Protein AF-A0A1Q6TSL5-F1 (afdb_monomer)

Foldseek 3Di:
DDPVVVVVVVVVVVVVVVVVVVVVVLVVLLVVLLVCVVVVHDPVVNCVPDPPVSNVVSVVVVVVVD

Sequence (66 aa):
MCKAWDDHYRSGVQNRIQQGLQQGELAKRIEAIENMISLGLTKEKILTKYSEEEYKEAEKAMLVEM

pLDDT: mean 91.78, std 9.2, range [49.19, 98.25]

Secondary structure (DSSP, 8-state):
--HHHHHHHHHHHHHHHHHHHHHHHHHHHHHHHHHHHHTT--HHHHTTTS-HHHHHHHHHHHHHT-

Mean predicted aligned error: 5.53 Å

Radius of gyration: 17.99 Å; Cα contacts (8 Å, |Δi|>4): 26; chains: 1; bounding box: 49×14×44 Å

Solvent-accessible surface area (backbone atoms only — not comparable to full-atom values): 3807 Å² total; per-residue (Å²): 133,60,70,67,59,57,50,51,53,50,51,55,51,52,52,50,53,53,50,52,52,51,52,54,50,49,52,53,52,28,55,52,48,43,52,39,51,76,73,66,52,53,68,73,68,52,52,76,82,43,53,72,66,52,51,53,50,23,56,50,55,64,64,72,79,112

Structure (mmCIF, N/CA/C/O backbone):
data_AF-A0A1Q6TSL5-F1
#
_entry.id   AF-A0A1Q6TSL5-F1
#
loop_
_atom_site.group_PDB
_atom_site.id
_atom_site.type_symbol
_atom_site.label_atom_id
_atom_site.label_alt_id
_atom_site.label_comp_id
_atom_site.label_asym_id
_atom_site.label_entity_id
_atom_site.label_seq_id
_atom_site.pdbx_PDB_ins_code
_atom_site.Cartn_x
_atom_site.Cartn_y
_atom_site.Cartn_z
_atom_site.occupancy
_atom_site.B_iso_or_equiv
_atom_site.auth_seq_id
_atom_site.auth_comp_id
_atom_site.auth_asym_id
_atom_site.auth_atom_id
_atom_site.pdbx_PDB_model_num
ATOM 1 N N . MET A 1 1 ? 31.687 -7.550 -30.915 1.00 60.41 1 MET A N 1
ATOM 2 C CA . MET A 1 1 ? 31.055 -6.370 -30.285 1.00 60.41 1 MET A CA 1
ATOM 3 C C . MET A 1 1 ? 31.934 -5.909 -29.128 1.00 60.41 1 MET A C 1
ATOM 5 O O . MET A 1 1 ? 32.738 -6.704 -28.656 1.00 60.41 1 MET A O 1
ATOM 9 N N . CYS A 1 2 ? 31.887 -4.628 -28.753 1.00 79.25 2 CYS A N 1
ATOM 10 C CA . CYS A 1 2 ? 32.746 -4.081 -27.697 1.00 79.25 2 CYS A CA 1
ATOM 11 C C . CYS A 1 2 ? 32.160 -4.390 -26.312 1.00 79.25 2 CYS A C 1
ATOM 13 O O . CYS A 1 2 ? 30.978 -4.140 -26.087 1.00 79.25 2 CYS A O 1
ATOM 15 N N . LYS A 1 3 ? 33.006 -4.842 -25.376 1.00 83.81 3 LYS A N 1
ATOM 16 C CA . LYS A 1 3 ? 32.645 -5.177 -23.986 1.00 83.81 3 LYS A CA 1
ATOM 17 C C . LYS A 1 3 ? 31.847 -4.066 -23.283 1.00 83.81 3 LYS A C 1
ATOM 19 O O . LYS A 1 3 ? 30.906 -4.356 -22.558 1.00 83.81 3 LYS A O 1
ATOM 24 N N . ALA A 1 4 ? 32.178 -2.800 -23.549 1.00 83.19 4 ALA A N 1
ATOM 25 C CA . ALA A 1 4 ? 31.481 -1.659 -22.956 1.00 83.19 4 ALA A CA 1
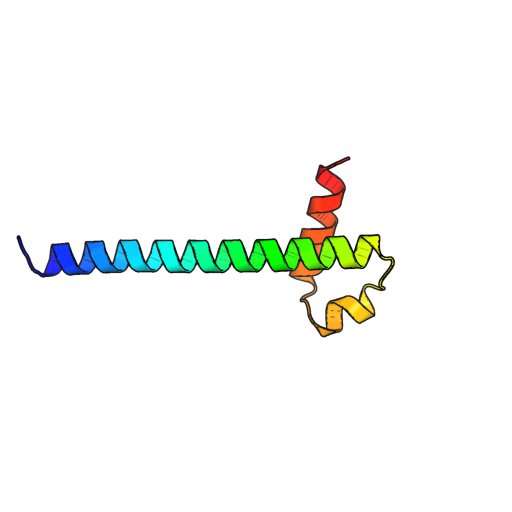ATOM 26 C C . ALA A 1 4 ? 30.001 -1.582 -23.373 1.00 83.19 4 ALA A C 1
ATOM 28 O O . ALA A 1 4 ? 29.144 -1.271 -22.552 1.00 83.19 4 ALA A O 1
ATOM 29 N N . TRP A 1 5 ? 29.681 -1.894 -24.633 1.00 82.69 5 TRP A N 1
ATOM 30 C CA . TRP A 1 5 ? 28.299 -1.871 -25.119 1.00 82.69 5 TRP A CA 1
ATOM 31 C C . TRP A 1 5 ? 27.462 -2.988 -24.480 1.00 82.69 5 TRP A C 1
ATOM 33 O O 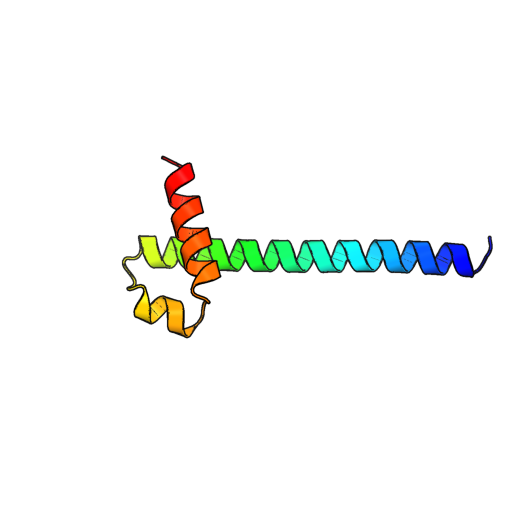. TRP A 1 5 ? 26.339 -2.740 -24.037 1.00 82.69 5 TRP A O 1
ATOM 43 N N . ASP A 1 6 ? 28.050 -4.181 -24.346 1.00 84.25 6 ASP A N 1
ATOM 44 C CA . ASP A 1 6 ? 27.416 -5.326 -23.685 1.00 84.25 6 ASP A CA 1
ATOM 45 C C . ASP A 1 6 ? 27.156 -5.052 -22.189 1.00 84.25 6 ASP A C 1
ATO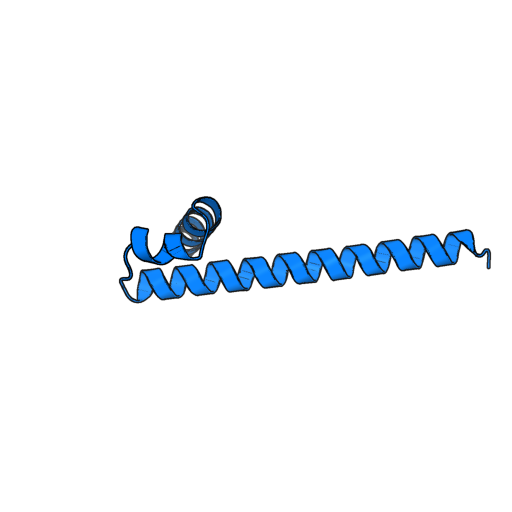M 47 O O . ASP A 1 6 ? 26.083 -5.378 -21.671 1.00 84.25 6 ASP A O 1
ATOM 51 N N . ASP A 1 7 ? 28.1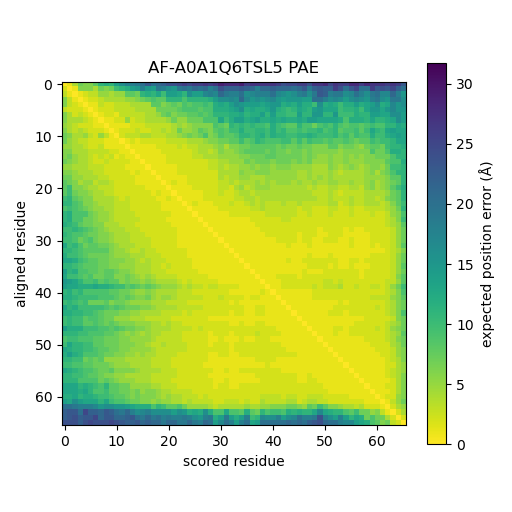02 -4.401 -21.502 1.00 85.81 7 ASP A N 1
ATOM 52 C CA . ASP A 1 7 ? 27.981 -4.041 -20.084 1.00 85.81 7 ASP A CA 1
ATOM 53 C C . ASP A 1 7 ? 26.898 -2.964 -19.857 1.00 85.81 7 ASP A C 1
ATOM 55 O O . ASP A 1 7 ? 26.060 -3.106 -18.959 1.00 85.81 7 ASP A O 1
ATOM 59 N N . HIS A 1 8 ? 26.836 -1.926 -20.704 1.00 84.50 8 HIS A N 1
ATOM 60 C CA . HIS A 1 8 ? 25.785 -0.900 -20.636 1.00 84.50 8 HIS A CA 1
ATOM 61 C C . HIS A 1 8 ? 24.389 -1.472 -20.895 1.00 84.50 8 HIS A C 1
ATOM 63 O O . HIS A 1 8 ? 23.447 -1.156 -20.163 1.00 84.50 8 HIS A O 1
ATOM 69 N N . TYR A 1 9 ? 24.243 -2.334 -21.907 1.00 87.56 9 TYR A N 1
ATOM 70 C CA . TYR A 1 9 ? 22.968 -2.987 -22.195 1.00 87.56 9 TYR A CA 1
ATOM 71 C C . TYR A 1 9 ? 22.508 -3.852 -21.015 1.00 87.56 9 TYR A C 1
ATOM 73 O O . TYR A 1 9 ? 21.356 -3.752 -20.584 1.00 87.56 9 TYR A O 1
ATOM 81 N N . ARG A 1 10 ? 23.418 -4.646 -20.435 1.00 89.50 10 ARG A N 1
ATOM 82 C CA . ARG A 1 10 ? 23.122 -5.490 -19.270 1.00 89.50 10 ARG A CA 1
ATOM 83 C C . ARG A 1 10 ? 22.708 -4.663 -18.054 1.00 89.50 10 ARG A C 1
ATOM 85 O O . ARG A 1 10 ? 21.704 -4.996 -17.427 1.00 89.50 10 ARG A O 1
ATOM 92 N N . SER A 1 11 ? 23.421 -3.575 -17.761 1.00 89.06 11 SER A N 1
ATOM 93 C CA . SER A 1 11 ? 23.062 -2.655 -16.675 1.00 89.06 11 SER A CA 1
ATOM 94 C C . SER A 1 11 ? 21.681 -2.029 -16.900 1.00 89.06 11 SER A C 1
ATOM 96 O O . SER A 1 11 ? 20.847 -2.025 -15.996 1.00 89.06 11 SER A O 1
ATOM 98 N N . GLY A 1 12 ? 21.380 -1.592 -18.127 1.00 91.44 12 GLY A N 1
ATOM 99 C CA . GLY A 1 12 ? 20.065 -1.050 -18.473 1.00 91.44 12 GLY A CA 1
ATOM 100 C C . GLY A 1 12 ? 18.924 -2.058 -18.292 1.00 91.44 12 GLY A C 1
ATOM 101 O O . GLY A 1 12 ? 17.853 -1.696 -17.805 1.00 91.44 12 GLY A O 1
ATOM 102 N N . VAL A 1 13 ? 19.143 -3.329 -18.643 1.00 92.75 13 VAL A N 1
ATOM 103 C CA . VAL A 1 13 ? 18.164 -4.405 -18.414 1.00 92.75 13 VAL A CA 1
ATOM 104 C C . VAL A 1 13 ? 17.969 -4.665 -16.917 1.00 92.75 13 VAL A C 1
ATOM 106 O O . VAL A 1 13 ? 16.827 -4.727 -16.465 1.00 92.75 13 VAL A O 1
ATOM 109 N N . GLN A 1 14 ? 19.051 -4.763 -16.140 1.00 91.88 14 GLN A N 1
ATOM 110 C CA . GLN A 1 14 ? 18.979 -4.980 -14.689 1.00 91.88 14 GLN A CA 1
ATOM 111 C C . GLN A 1 14 ? 18.231 -3.854 -13.969 1.00 91.88 14 GLN A C 1
ATOM 113 O O . GLN A 1 14 ? 17.357 -4.134 -13.151 1.00 91.88 14 GLN A O 1
ATOM 118 N N . ASN A 1 15 ? 18.497 -2.597 -14.334 1.00 92.50 15 ASN A N 1
ATOM 119 C CA . ASN A 1 15 ? 17.807 -1.444 -13.758 1.00 92.50 15 ASN A CA 1
ATOM 120 C C . ASN A 1 15 ? 16.296 -1.498 -14.016 1.00 92.50 15 ASN A C 1
ATOM 122 O O . ASN A 1 15 ? 15.510 -1.261 -13.102 1.00 92.50 15 ASN A O 1
ATOM 126 N N . ARG A 1 16 ? 15.871 -1.864 -15.234 1.00 92.56 16 ARG A N 1
ATOM 127 C CA . ARG A 1 16 ? 14.441 -2.015 -15.554 1.00 92.56 16 ARG A CA 1
ATOM 128 C C . ARG A 1 16 ? 13.782 -3.135 -14.756 1.00 92.56 16 ARG A C 1
ATOM 130 O O . ARG A 1 16 ? 12.671 -2.952 -14.271 1.00 92.56 16 ARG A O 1
ATOM 137 N N . ILE A 1 17 ? 14.461 -4.273 -14.596 1.00 93.94 17 ILE A N 1
ATOM 138 C CA . ILE A 1 17 ? 13.951 -5.385 -13.781 1.00 93.94 17 ILE A CA 1
ATOM 139 C C . ILE A 1 17 ? 13.771 -4.928 -12.331 1.00 93.94 17 ILE A C 1
ATOM 141 O O . ILE A 1 17 ? 12.719 -5.160 -11.744 1.00 93.94 17 ILE A O 1
ATOM 145 N N . GLN A 1 18 ? 14.762 -4.236 -11.766 1.00 93.44 18 GLN A N 1
ATOM 146 C CA . GLN A 1 18 ? 14.692 -3.742 -10.393 1.00 93.44 18 GLN A CA 1
ATOM 147 C C . GLN A 1 18 ? 13.562 -2.722 -10.200 1.00 93.44 18 GLN A C 1
ATOM 149 O O . GLN A 1 18 ? 12.825 -2.815 -9.222 1.00 93.44 18 GLN A O 1
ATOM 154 N N . GLN A 1 19 ? 13.379 -1.799 -11.148 1.00 92.12 19 GLN A N 1
ATOM 155 C CA . GLN A 1 19 ? 12.269 -0.841 -11.127 1.00 92.12 19 GLN A CA 1
ATOM 156 C C . GLN A 1 19 ? 10.909 -1.545 -11.1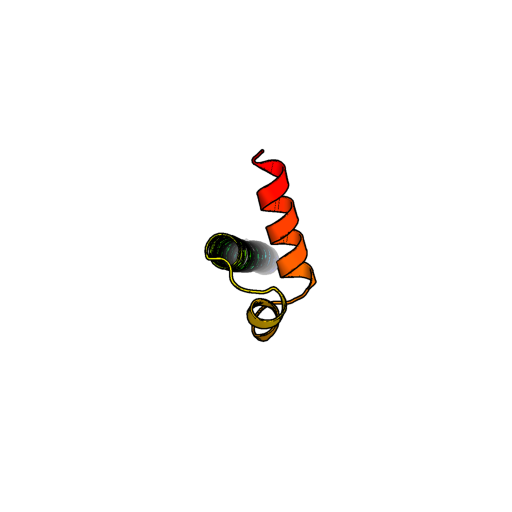98 1.00 92.12 19 GLN A C 1
ATOM 158 O O . GLN A 1 19 ? 10.023 -1.234 -10.409 1.00 92.12 19 GLN A O 1
ATOM 163 N N . GLY A 1 20 ? 10.755 -2.531 -12.088 1.00 93.19 20 GLY A N 1
ATOM 164 C CA . GLY A 1 20 ? 9.512 -3.297 -12.204 1.00 93.19 20 GLY A CA 1
ATOM 165 C C . GLY A 1 20 ? 9.188 -4.096 -10.939 1.00 93.19 20 GLY A C 1
ATOM 166 O O . GLY A 1 20 ? 8.035 -4.142 -10.517 1.00 93.19 20 GLY A O 1
ATOM 167 N N . LEU A 1 21 ? 10.201 -4.678 -10.290 1.00 93.94 21 LEU A N 1
ATOM 168 C CA . LEU A 1 21 ? 10.028 -5.369 -9.010 1.00 93.94 21 LEU A CA 1
ATOM 169 C C . LEU A 1 21 ? 9.592 -4.407 -7.898 1.00 93.94 21 LEU A C 1
ATOM 171 O O . LEU A 1 21 ? 8.658 -4.727 -7.169 1.00 93.94 21 LEU A O 1
ATOM 175 N N . GLN A 1 22 ? 10.210 -3.225 -7.806 1.00 92.81 22 GLN A N 1
ATOM 176 C CA . GLN A 1 22 ? 9.828 -2.197 -6.830 1.00 92.81 22 GLN A CA 1
ATOM 177 C C . GLN A 1 22 ? 8.400 -1.690 -7.058 1.00 92.81 22 GLN A C 1
ATOM 179 O O . GLN A 1 22 ? 7.634 -1.568 -6.106 1.00 92.81 22 GLN A O 1
ATOM 184 N N . GLN A 1 23 ? 8.013 -1.446 -8.312 1.00 92.31 23 GLN A N 1
ATOM 185 C CA . GLN A 1 23 ? 6.645 -1.046 -8.654 1.00 92.31 23 GLN A CA 1
ATOM 186 C C . GLN A 1 23 ? 5.628 -2.142 -8.320 1.00 92.31 23 GLN A C 1
ATOM 188 O O . GLN A 1 23 ? 4.575 -1.850 -7.760 1.00 92.31 23 GLN A O 1
ATOM 193 N N . GLY A 1 24 ? 5.946 -3.405 -8.617 1.00 93.00 24 GLY A N 1
ATOM 194 C CA . GLY A 1 24 ? 5.079 -4.535 -8.286 1.00 93.00 24 GLY A CA 1
ATOM 195 C C . GLY A 1 24 ? 4.948 -4.772 -6.780 1.00 93.00 24 GLY A C 1
ATOM 196 O O . GLY A 1 24 ? 3.882 -5.162 -6.310 1.00 93.00 24 GLY A O 1
ATOM 197 N N . GLU A 1 25 ? 6.009 -4.534 -6.009 1.00 95.12 25 GLU A N 1
ATOM 198 C CA . GLU A 1 25 ? 5.948 -4.586 -4.548 1.00 95.12 25 GLU A CA 1
ATOM 199 C C . GLU A 1 25 ? 5.095 -3.447 -3.986 1.00 95.12 25 GLU A C 1
ATOM 201 O O . GLU A 1 25 ? 4.220 -3.707 -3.161 1.00 95.12 25 GLU A O 1
ATOM 206 N N . LEU A 1 26 ? 5.286 -2.219 -4.477 1.00 93.56 26 LEU A N 1
ATOM 207 C CA . LEU A 1 26 ? 4.471 -1.073 -4.082 1.00 93.56 2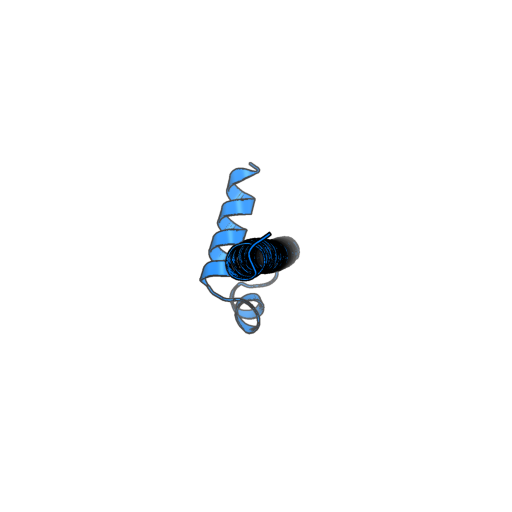6 LEU A CA 1
ATOM 208 C C . LEU A 1 26 ? 2.987 -1.336 -4.362 1.00 93.56 26 LEU A C 1
ATOM 210 O O . LEU A 1 26 ? 2.175 -1.196 -3.456 1.00 93.56 26 LEU A O 1
ATOM 214 N N . ALA A 1 27 ? 2.641 -1.810 -5.562 1.00 94.38 27 ALA A N 1
ATOM 215 C CA . ALA A 1 27 ? 1.260 -2.134 -5.923 1.00 94.38 27 ALA A CA 1
ATOM 216 C C . ALA A 1 27 ? 0.621 -3.145 -4.952 1.00 94.38 27 ALA A C 1
ATOM 218 O O . ALA A 1 27 ? -0.487 -2.923 -4.474 1.00 94.38 27 ALA A O 1
ATOM 219 N N . LYS A 1 28 ? 1.345 -4.210 -4.577 1.00 96.75 28 LYS A N 1
ATOM 220 C CA . LYS A 1 28 ? 0.864 -5.196 -3.590 1.00 96.75 28 LYS A CA 1
ATOM 221 C C . LYS A 1 28 ? 0.672 -4.597 -2.199 1.00 96.75 28 LYS A C 1
ATOM 223 O O . LYS A 1 28 ? -0.211 -5.024 -1.459 1.00 96.75 28 LYS A O 1
ATOM 228 N N . ARG A 1 29 ? 1.531 -3.653 -1.806 1.00 97.62 29 ARG A N 1
ATOM 229 C CA . ARG A 1 29 ? 1.415 -2.968 -0.512 1.00 97.62 29 ARG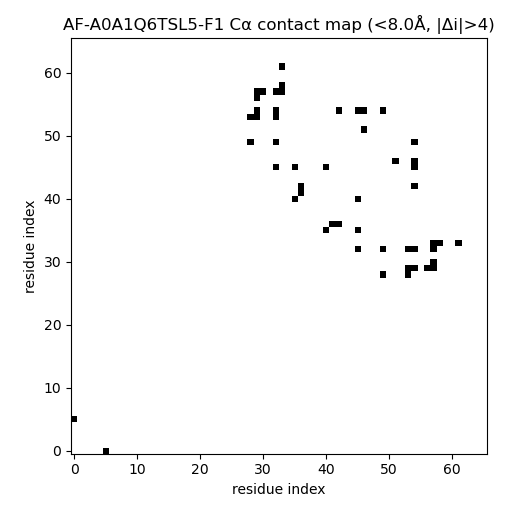 A CA 1
ATOM 230 C C . ARG A 1 29 ? 0.197 -2.049 -0.489 1.00 97.62 29 ARG A C 1
ATOM 232 O O . ARG A 1 29 ? -0.524 -2.074 0.502 1.00 97.62 29 ARG A O 1
ATOM 239 N N . ILE A 1 30 ? -0.070 -1.336 -1.581 1.00 97.25 30 ILE A N 1
ATOM 240 C CA . ILE A 1 30 ? -1.284 -0.529 -1.750 1.00 97.25 30 ILE A CA 1
ATOM 241 C C . ILE A 1 30 ? -2.538 -1.408 -1.683 1.00 97.25 30 ILE A C 1
ATOM 243 O O . ILE A 1 30 ? -3.365 -1.192 -0.802 1.00 97.25 30 ILE A O 1
ATOM 247 N N . GLU A 1 31 ? -2.618 -2.473 -2.486 1.00 96.81 31 G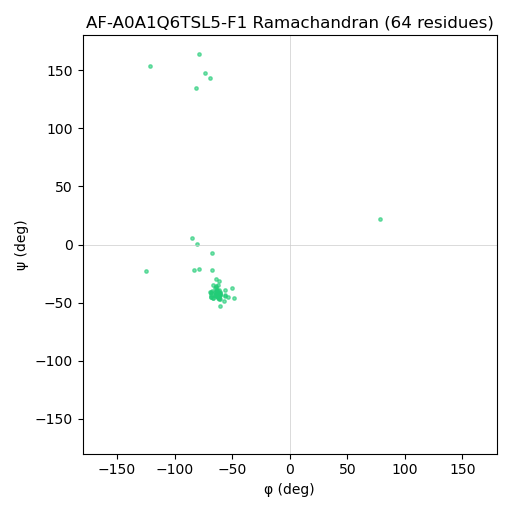LU A N 1
ATOM 248 C CA . GLU A 1 31 ? -3.751 -3.418 -2.481 1.00 96.81 31 GLU A CA 1
ATOM 249 C C . GLU A 1 31 ? -3.996 -4.019 -1.082 1.00 96.81 31 GLU A C 1
ATOM 251 O O . GLU A 1 31 ? -5.130 -4.189 -0.627 1.00 96.81 31 GLU A O 1
ATOM 256 N N . ALA A 1 32 ? -2.930 -4.331 -0.338 1.00 98.06 32 ALA A N 1
ATOM 257 C CA . ALA A 1 32 ? -3.060 -4.826 1.027 1.00 98.06 32 ALA A CA 1
ATOM 258 C C . ALA A 1 32 ? -3.668 -3.779 1.978 1.00 98.06 32 ALA A C 1
ATOM 260 O O . ALA A 1 32 ? -4.450 -4.146 2.856 1.00 98.06 32 ALA A O 1
ATOM 261 N N . ILE A 1 33 ? -3.327 -2.496 1.819 1.00 98.25 33 ILE A N 1
ATOM 262 C CA . ILE A 1 33 ? -3.900 -1.404 2.616 1.00 98.25 33 ILE A CA 1
ATOM 263 C C . ILE A 1 33 ? -5.377 -1.203 2.267 1.00 98.25 33 ILE A C 1
ATOM 265 O O . ILE A 1 33 ? -6.195 -1.128 3.182 1.00 98.25 33 ILE A O 1
ATOM 269 N N . GLU A 1 34 ? -5.738 -1.187 0.984 1.00 97.12 34 GLU A N 1
ATOM 270 C CA . GLU A 1 34 ? -7.133 -1.071 0.523 1.00 97.12 34 GLU A CA 1
ATOM 271 C C . GLU A 1 34 ? -8.013 -2.179 1.112 1.00 97.12 34 GLU A C 1
ATOM 273 O O . GLU A 1 34 ? -9.104 -1.926 1.633 1.00 97.12 34 GLU A O 1
ATOM 278 N N . ASN A 1 35 ? -7.503 -3.414 1.117 1.00 97.44 35 ASN A N 1
ATOM 279 C CA . ASN A 1 35 ? -8.174 -4.551 1.737 1.00 97.44 35 ASN A CA 1
ATOM 280 C C . ASN A 1 35 ? -8.345 -4.361 3.251 1.00 97.44 35 ASN A C 1
ATOM 282 O O 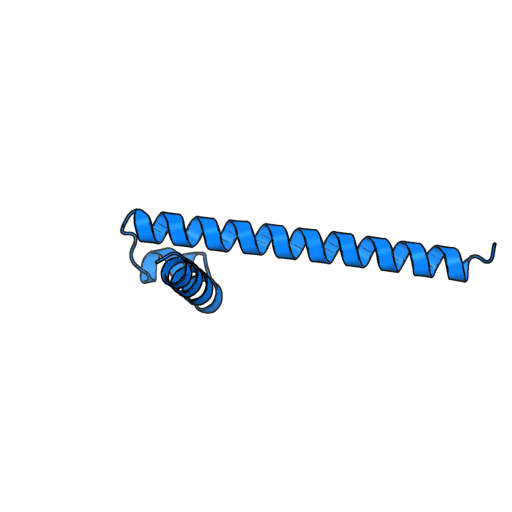. ASN A 1 35 ? -9.409 -4.647 3.797 1.00 97.44 35 ASN A O 1
ATOM 286 N N . MET A 1 36 ? -7.325 -3.857 3.951 1.00 97.75 36 MET A N 1
ATOM 287 C CA . MET A 1 36 ? -7.420 -3.579 5.389 1.00 97.75 36 MET A CA 1
ATOM 288 C C . MET A 1 36 ? -8.443 -2.478 5.699 1.00 97.75 36 MET A C 1
ATOM 290 O O . MET A 1 36 ? -9.212 -2.627 6.650 1.00 97.75 36 MET A O 1
ATOM 294 N N . ILE A 1 37 ? -8.490 -1.415 4.891 1.00 96.56 37 ILE A N 1
ATOM 295 C CA . ILE A 1 37 ? -9.501 -0.352 4.993 1.00 96.56 37 ILE A CA 1
ATOM 296 C C . ILE A 1 37 ? -10.899 -0.938 4.764 1.00 96.56 37 ILE A C 1
ATOM 298 O O . ILE A 1 37 ? -11.795 -0.722 5.579 1.00 96.56 37 ILE A O 1
ATOM 302 N N . SER A 1 38 ? -11.070 -1.750 3.718 1.00 95.69 38 SER A N 1
ATOM 303 C CA . SER A 1 38 ? -12.341 -2.410 3.381 1.00 95.69 38 SER A CA 1
ATOM 304 C C . SER A 1 38 ? -12.826 -3.366 4.479 1.00 95.69 38 SER A C 1
ATOM 306 O O . SER A 1 38 ? -14.026 -3.505 4.704 1.00 95.69 38 SER A O 1
ATOM 308 N N . LEU A 1 39 ? -11.899 -3.993 5.211 1.00 97.25 39 LEU A N 1
ATOM 309 C CA . LEU A 1 39 ? -12.179 -4.828 6.386 1.00 97.25 39 LEU A CA 1
ATOM 310 C C . LEU A 1 39 ? -12.419 -4.018 7.678 1.00 97.25 39 LEU A C 1
ATOM 312 O O . LEU A 1 39 ? -12.650 -4.608 8.735 1.00 97.25 39 LEU A O 1
ATOM 316 N N . GLY A 1 40 ? -12.359 -2.685 7.622 1.00 96.50 40 GLY A N 1
ATOM 317 C CA . GLY A 1 40 ? -12.626 -1.798 8.755 1.00 96.50 40 GLY A CA 1
ATOM 318 C C . GLY A 1 40 ? -11.474 -1.676 9.754 1.00 96.50 40 GLY A C 1
ATOM 319 O O . GLY A 1 40 ? -11.703 -1.327 10.916 1.00 96.50 40 GLY A O 1
ATOM 320 N N . LEU A 1 41 ? -10.233 -1.975 9.353 1.00 97.81 41 LEU A N 1
ATOM 321 C CA . LEU A 1 41 ? -9.076 -1.729 10.213 1.00 97.81 41 LEU A CA 1
ATOM 322 C C . LEU A 1 41 ? -8.838 -0.223 10.361 1.00 97.81 41 LEU A C 1
ATOM 324 O O . LEU A 1 41 ? -8.977 0.556 9.422 1.00 97.81 41 LEU A O 1
ATOM 328 N N . THR A 1 42 ? -8.429 0.189 11.562 1.00 97.25 42 THR A N 1
ATOM 329 C CA . THR A 1 42 ? -8.114 1.592 11.830 1.00 97.25 42 THR A CA 1
ATOM 330 C C . THR A 1 42 ? -6.786 1.985 11.192 1.00 97.25 42 THR A C 1
ATOM 332 O O . THR A 1 42 ? -5.835 1.198 11.167 1.00 97.25 42 THR A O 1
ATOM 335 N N . LYS A 1 43 ? -6.693 3.249 10.767 1.00 97.19 43 LYS A N 1
ATOM 336 C CA . LYS A 1 43 ? -5.457 3.857 10.261 1.00 97.19 43 LYS A CA 1
ATOM 337 C C . LYS A 1 43 ? -4.263 3.598 11.184 1.00 97.19 43 LYS A C 1
ATOM 339 O O . LYS A 1 43 ? -3.226 3.152 10.719 1.00 97.19 43 LYS A O 1
ATOM 344 N N . GLU A 1 44 ? -4.429 3.778 12.494 1.00 97.75 44 GLU A N 1
ATOM 345 C CA . GLU A 1 44 ? -3.377 3.517 13.489 1.00 97.75 44 GLU A CA 1
ATOM 346 C C . GLU A 1 44 ? -2.797 2.097 13.387 1.00 97.75 44 GLU A C 1
ATOM 348 O O . GLU A 1 44 ? -1.580 1.931 13.379 1.00 97.75 44 GLU A O 1
ATOM 353 N N . LYS A 1 45 ? -3.649 1.069 13.245 1.00 97.69 45 LYS A N 1
ATOM 354 C CA . LYS A 1 45 ? -3.198 -0.325 13.113 1.00 97.69 45 LYS A CA 1
ATOM 355 C C . LYS A 1 45 ? -2.470 -0.563 11.796 1.00 97.69 45 LYS A C 1
ATOM 357 O O . LYS A 1 45 ? -1.466 -1.269 11.782 1.00 97.69 45 LYS A O 1
ATOM 362 N N . ILE A 1 46 ? -2.949 0.025 10.705 1.00 97.94 46 ILE A N 1
ATOM 363 C CA . ILE A 1 46 ? -2.322 -0.098 9.383 1.00 97.94 46 ILE A CA 1
ATOM 364 C C . ILE A 1 46 ? -0.931 0.558 9.393 1.00 97.94 46 ILE A C 1
ATOM 366 O O . ILE A 1 46 ? 0.046 -0.050 8.949 1.00 97.94 46 ILE A O 1
ATOM 370 N N . LEU A 1 47 ? -0.808 1.740 10.001 1.00 97.88 47 LEU A N 1
ATOM 371 C CA . LEU A 1 47 ? 0.451 2.486 10.096 1.00 97.88 47 LEU A CA 1
ATOM 372 C C . LEU A 1 47 ? 1.523 1.824 10.976 1.00 97.88 47 LEU A C 1
ATOM 374 O O . LEU A 1 47 ? 2.673 2.254 10.977 1.00 97.88 47 LEU A O 1
ATOM 378 N N . THR A 1 48 ? 1.198 0.741 11.690 1.00 97.75 48 THR A N 1
ATOM 379 C CA . THR A 1 48 ? 2.226 -0.079 12.357 1.00 97.75 48 THR A CA 1
ATOM 380 C C . THR A 1 48 ? 3.132 -0.821 11.369 1.00 97.75 48 THR A C 1
ATOM 382 O O . THR A 1 48 ? 4.242 -1.209 11.733 1.00 97.75 48 THR A O 1
ATOM 385 N N . LYS A 1 49 ? 2.673 -1.035 10.125 1.00 97.19 49 LYS A N 1
ATOM 386 C CA . LYS A 1 49 ? 3.380 -1.812 9.091 1.00 97.19 49 LYS A CA 1
ATOM 387 C C . LYS A 1 49 ? 3.600 -1.048 7.778 1.00 97.19 49 LYS A C 1
ATOM 389 O O . LYS A 1 49 ? 4.499 -1.403 7.007 1.00 97.19 49 LYS A O 1
ATOM 394 N N . TYR A 1 50 ? 2.791 -0.029 7.520 1.00 97.50 50 TYR A N 1
ATOM 395 C CA . TYR A 1 50 ? 2.813 0.759 6.289 1.00 97.50 50 TYR A CA 1
ATOM 396 C C . TYR A 1 50 ? 3.066 2.231 6.594 1.00 97.50 50 TYR A C 1
ATOM 398 O O . TYR A 1 50 ? 2.774 2.693 7.696 1.00 97.50 50 TYR A O 1
ATOM 406 N N . SER A 1 51 ? 3.628 2.967 5.638 1.00 97.44 51 SER A N 1
ATOM 407 C CA . SER A 1 51 ? 3.867 4.398 5.823 1.00 97.44 51 SER A CA 1
ATOM 408 C C . SER A 1 51 ? 2.593 5.227 5.619 1.00 97.44 51 SER A C 1
ATOM 410 O O . SER A 1 51 ? 1.601 4.773 5.045 1.00 97.44 51 SER A O 1
ATOM 412 N N . GLU A 1 52 ? 2.626 6.476 6.086 1.00 97.62 52 GLU A N 1
ATOM 413 C CA . GLU A 1 52 ? 1.537 7.438 5.886 1.00 97.62 52 GLU A CA 1
ATOM 414 C C . GLU A 1 52 ? 1.312 7.738 4.394 1.00 97.62 52 GLU A C 1
ATOM 416 O O . GLU A 1 52 ? 0.181 7.945 3.959 1.00 97.62 52 GLU A O 1
ATOM 421 N N . GLU A 1 53 ? 2.381 7.757 3.600 1.00 96.88 53 GLU A N 1
ATOM 422 C CA . GLU A 1 53 ? 2.348 7.943 2.150 1.00 96.88 53 GLU A CA 1
ATOM 423 C C . GLU A 1 53 ? 1.676 6.760 1.454 1.00 96.88 53 GLU A C 1
ATOM 425 O O . GLU A 1 53 ? 0.799 6.978 0.624 1.00 96.88 53 GLU A O 1
ATOM 430 N N . GLU A 1 54 ? 2.028 5.525 1.827 1.00 97.00 54 GLU A N 1
ATOM 431 C CA . GLU A 1 54 ? 1.385 4.316 1.296 1.00 97.00 54 GLU A CA 1
ATOM 432 C C . GLU A 1 54 ? -0.108 4.289 1.633 1.00 97.00 54 GLU A C 1
ATOM 434 O O . GLU A 1 54 ? -0.934 3.982 0.776 1.00 97.00 54 GLU A O 1
ATOM 439 N N . TYR A 1 55 ? -0.471 4.677 2.860 1.00 97.69 55 TYR A N 1
ATOM 440 C CA . TYR A 1 55 ? -1.871 4.792 3.263 1.00 97.69 55 TYR A CA 1
ATOM 441 C C . TYR A 1 55 ? -2.634 5.818 2.417 1.00 97.69 55 TYR A C 1
ATOM 443 O O . TYR A 1 55 ? -3.722 5.527 1.928 1.00 97.69 55 TYR A O 1
ATOM 451 N N . LYS A 1 56 ? -2.063 7.012 2.218 1.00 96.81 56 LYS A N 1
ATOM 452 C CA . LYS A 1 56 ? -2.680 8.070 1.401 1.00 96.81 56 LYS A CA 1
ATOM 453 C C . LYS A 1 56 ? -2.825 7.664 -0.058 1.00 96.81 56 LYS A C 1
ATOM 455 O O . LYS A 1 56 ? -3.790 8.066 -0.699 1.00 96.81 56 LYS A O 1
ATOM 460 N N . GLU A 1 57 ? -1.860 6.927 -0.593 1.00 95.69 57 GLU A N 1
ATOM 461 C CA . GLU A 1 57 ? -1.918 6.458 -1.974 1.00 95.69 57 GLU A CA 1
ATOM 462 C C . GLU A 1 57 ? -3.026 5.413 -2.152 1.00 95.69 57 GLU A C 1
ATOM 464 O O . GLU A 1 57 ? -3.807 5.522 -3.092 1.00 95.69 57 GLU A O 1
ATOM 469 N N . ALA A 1 58 ? -3.176 4.488 -1.199 1.00 96.19 58 ALA A N 1
ATOM 470 C CA . ALA A 1 58 ? -4.296 3.547 -1.166 1.00 96.19 58 ALA A CA 1
ATOM 471 C C . ALA A 1 58 ? -5.652 4.255 -1.026 1.00 96.19 58 ALA A C 1
ATOM 473 O O . ALA A 1 58 ? -6.583 3.977 -1.774 1.00 96.19 58 ALA A O 1
ATOM 474 N N . GLU A 1 59 ? -5.765 5.228 -0.119 1.00 95.12 59 GLU A N 1
ATOM 475 C CA . GLU A 1 59 ? -6.994 6.012 0.053 1.00 95.12 59 GLU A CA 1
ATOM 476 C C . GLU A 1 59 ? -7.373 6.770 -1.232 1.00 95.12 59 GLU A C 1
ATOM 478 O O . GLU A 1 59 ? -8.540 6.794 -1.619 1.00 95.12 59 GLU A O 1
ATOM 483 N N . LYS A 1 60 ? -6.393 7.343 -1.943 1.00 94.50 60 LYS A N 1
ATOM 484 C CA . LYS A 1 60 ? -6.619 7.976 -3.252 1.00 94.50 60 LYS A CA 1
ATOM 485 C C . LYS A 1 60 ? -7.048 6.977 -4.320 1.00 94.50 60 LYS A C 1
ATOM 487 O O . LYS A 1 60 ? -7.945 7.301 -5.091 1.00 94.50 60 LYS A O 1
ATOM 492 N N . ALA A 1 61 ? -6.416 5.807 -4.386 1.00 91.06 61 ALA A N 1
ATOM 493 C CA . ALA A 1 61 ? -6.751 4.776 -5.364 1.00 91.06 61 ALA A CA 1
ATOM 494 C C . ALA A 1 61 ? -8.207 4.305 -5.203 1.00 91.06 61 ALA A C 1
ATOM 496 O O . ALA A 1 61 ? -8.946 4.264 -6.185 1.00 91.06 61 ALA A O 1
ATOM 497 N N . MET A 1 62 ? -8.669 4.114 -3.962 1.00 90.12 62 MET A N 1
ATOM 498 C CA . MET A 1 62 ? -10.071 3.783 -3.671 1.00 90.12 62 MET A CA 1
ATOM 499 C C . MET A 1 62 ? -11.065 4.891 -4.059 1.00 90.12 62 MET A C 1
ATOM 501 O O . MET A 1 62 ? -12.212 4.593 -4.378 1.00 90.12 62 MET A O 1
ATOM 505 N N . LEU A 1 63 ? -10.656 6.165 -4.030 1.00 86.19 63 LEU A N 1
ATOM 506 C CA . LEU A 1 63 ? -11.506 7.305 -4.409 1.00 86.19 63 LEU A CA 1
ATOM 507 C C . LEU A 1 63 ? -11.639 7.497 -5.928 1.00 86.19 63 LEU A C 1
ATOM 509 O O . LEU A 1 63 ? -12.573 8.161 -6.365 1.00 86.19 63 LEU A O 1
ATOM 513 N N . VAL A 1 64 ? -10.707 6.967 -6.725 1.00 78.19 64 VAL A N 1
ATOM 514 C CA . VAL A 1 64 ? -10.715 7.083 -8.197 1.00 78.19 64 VAL A CA 1
ATOM 515 C C . VAL A 1 64 ? -11.623 6.030 -8.849 1.00 78.19 64 VAL A C 1
ATOM 517 O O . VAL A 1 64 ? -12.091 6.237 -9.965 1.00 78.19 64 VAL A O 1
ATOM 520 N N . GLU A 1 65 ? -11.902 4.930 -8.150 1.00 59.84 65 GLU A N 1
ATOM 521 C CA . GLU A 1 65 ? -12.772 3.832 -8.605 1.00 59.84 65 GLU A CA 1
ATOM 522 C C . GLU A 1 65 ? -14.284 4.083 -8.339 1.00 59.84 65 GLU A C 1
ATOM 524 O O . GLU A 1 65 ? -15.101 3.193 -8.585 1.00 59.84 65 GLU A O 1
ATOM 529 N N . MET A 1 66 ? -14.677 5.275 -7.856 1.00 49.19 66 MET A N 1
ATOM 530 C CA . MET A 1 66 ? -16.080 5.712 -7.667 1.00 49.19 66 MET A CA 1
ATOM 531 C C . MET A 1 66 ? -16.572 6.639 -8.783 1.00 49.19 66 MET A C 1
ATOM 533 O O . MET A 1 66 ? -17.758 6.497 -9.162 1.00 49.19 66 MET A O 1
#